Protein AF-A0A963FPZ9-F1 (afdb_monomer_lite)

Sequence (130 aa):
MKSGIEQLSGTDISDVKVHYNSDKPARLQAHAYAQGTDIHIAPGEEKQLPHEAWHVVQQKQGRVQPTRQAPGNINVNDDAGLEREADVMGQKGLTAGRESFVKNSAHQLRQKKRAASADNRIVQRKILLD

pLDDT: mean 88.74, std 13.66, range [42.75, 98.62]

Structure (mmCIF, N/CA/C/O backbone):
data_AF-A0A963FPZ9-F1
#
_entry.id   AF-A0A963FPZ9-F1
#
loop_
_atom_site.group_PDB
_atom_site.id
_atom_site.type_symbol
_atom_site.label_atom_id
_atom_site.label_alt_id
_atom_site.label_comp_id
_atom_site.label_asym_id
_atom_site.label_entity_id
_atom_site.label_seq_id
_atom_site.pdbx_PDB_ins_code
_atom_site.Cartn_x
_atom_site.Cartn_y
_atom_site.Cartn_z
_atom_site.occupancy
_atom_site.B_iso_or_equiv
_atom_site.auth_seq_id
_atom_site.auth_comp_id
_atom_site.auth_asym_id
_atom_site.auth_atom_id
_atom_site.pdbx_PDB_model_num
ATOM 1 N N . MET A 1 1 ? -2.738 3.066 10.447 1.00 86.25 1 MET A N 1
ATOM 2 C CA . MET A 1 1 ? -2.683 3.112 8.974 1.00 86.25 1 MET A CA 1
ATOM 3 C C . MET A 1 1 ? -3.975 2.586 8.366 1.00 86.25 1 MET A C 1
ATOM 5 O O . MET A 1 1 ? -4.754 3.415 7.937 1.00 86.25 1 MET A O 1
ATOM 9 N N . LYS A 1 2 ? -4.244 1.268 8.388 1.00 91.62 2 LYS A N 1
ATOM 10 C CA . LYS A 1 2 ? -5.413 0.635 7.738 1.00 91.62 2 LYS A CA 1
ATOM 11 C C . LYS A 1 2 ? -6.738 1.378 7.961 1.00 91.62 2 LYS A C 1
ATOM 13 O O . LYS A 1 2 ? -7.316 1.875 7.009 1.00 91.62 2 LYS A O 1
ATOM 18 N N . SER A 1 3 ? -7.120 1.585 9.220 1.00 92.50 3 SER A N 1
ATOM 19 C CA . SER A 1 3 ? -8.334 2.331 9.580 1.00 92.50 3 SER A CA 1
ATOM 20 C C . SER A 1 3 ? -8.370 3.770 9.056 1.00 92.50 3 SER A C 1
ATOM 22 O O . SER A 1 3 ? -9.437 4.288 8.759 1.00 92.50 3 SER A O 1
ATOM 24 N N . GLY A 1 4 ? -7.214 4.428 8.939 1.00 94.94 4 GLY A N 1
ATOM 25 C CA . GLY A 1 4 ? -7.120 5.765 8.357 1.00 94.94 4 GLY A CA 1
ATOM 26 C C . GLY A 1 4 ? -7.292 5.749 6.840 1.00 94.94 4 GLY A C 1
ATOM 27 O O . GLY A 1 4 ? -7.952 6.629 6.303 1.00 94.94 4 GLY A O 1
ATOM 28 N N . ILE A 1 5 ? -6.755 4.736 6.155 1.00 97.25 5 ILE A N 1
ATOM 29 C CA . ILE A 1 5 ? -6.950 4.541 4.711 1.00 97.25 5 ILE A CA 1
ATOM 30 C C . ILE A 1 5 ? -8.426 4.246 4.410 1.00 97.25 5 ILE A C 1
ATOM 32 O O . ILE A 1 5 ? -9.006 4.898 3.547 1.00 97.25 5 ILE A O 1
ATOM 36 N N . GLU A 1 6 ? -9.059 3.341 5.162 1.00 97.31 6 GLU A N 1
ATOM 37 C CA . GLU A 1 6 ? -10.496 3.027 5.047 1.00 97.31 6 GLU A CA 1
ATOM 38 C C . GLU A 1 6 ? -11.356 4.273 5.304 1.00 97.31 6 GLU A C 1
ATOM 40 O O . GLU A 1 6 ? -12.250 4.592 4.524 1.00 97.31 6 GLU A O 1
ATOM 45 N N . GLN A 1 7 ? -11.040 5.038 6.354 1.00 95.94 7 GLN A N 1
ATOM 46 C CA . GLN A 1 7 ? -11.748 6.274 6.692 1.00 95.94 7 GLN A CA 1
ATOM 47 C C . GLN A 1 7 ? -11.640 7.344 5.598 1.00 95.94 7 GLN A C 1
ATOM 49 O O . GLN A 1 7 ? -12.620 8.031 5.323 1.00 95.94 7 GLN A O 1
ATOM 54 N N . LEU A 1 8 ? -10.457 7.517 5.002 1.00 97.00 8 LEU A N 1
ATOM 55 C CA . LEU A 1 8 ? -10.230 8.525 3.963 1.00 97.00 8 LEU A CA 1
ATOM 56 C C . LEU A 1 8 ? -10.840 8.131 2.618 1.00 97.00 8 LEU A C 1
ATOM 58 O O . LEU A 1 8 ? -11.274 9.003 1.871 1.00 97.00 8 LEU A O 1
ATOM 62 N N . SER A 1 9 ? -10.829 6.840 2.293 1.00 97.06 9 SER A N 1
ATOM 63 C CA . SER A 1 9 ? -11.250 6.337 0.982 1.00 97.06 9 SER A CA 1
ATOM 64 C C . SER A 1 9 ? -12.706 5.880 0.925 1.00 97.06 9 SER A C 1
ATOM 66 O O . SER A 1 9 ? -13.239 5.710 -0.170 1.00 97.06 9 SER A O 1
ATOM 68 N N . GLY A 1 10 ? -13.329 5.593 2.073 1.00 97.44 10 GLY A N 1
ATOM 69 C CA . GLY A 1 10 ? -14.619 4.900 2.134 1.00 97.44 10 GLY A CA 1
ATOM 70 C C . GLY A 1 10 ? -14.575 3.472 1.573 1.00 97.44 10 GLY A C 1
ATOM 71 O O . GLY A 1 10 ? -15.623 2.892 1.306 1.00 97.44 10 GLY A O 1
ATOM 72 N N . THR A 1 11 ? -13.380 2.918 1.350 1.00 97.75 11 THR A N 1
ATOM 73 C CA . THR A 1 11 ? -13.169 1.608 0.727 1.00 97.75 11 THR A CA 1
ATOM 74 C C . THR A 1 11 ? -12.731 0.600 1.778 1.00 97.75 11 THR A C 1
ATOM 76 O O . THR A 1 11 ? -11.804 0.864 2.542 1.00 97.75 11 THR A O 1
ATOM 79 N N . ASP A 1 12 ? -13.377 -0.565 1.794 1.00 97.19 12 ASP A N 1
ATOM 80 C CA . ASP A 1 12 ? -12.964 -1.671 2.652 1.00 97.19 12 ASP A CA 1
ATOM 81 C C . ASP A 1 12 ? -11.689 -2.334 2.104 1.00 97.19 12 ASP A C 1
ATOM 83 O O . ASP A 1 12 ? -11.669 -2.883 0.994 1.00 97.19 12 ASP A O 1
ATOM 87 N N . ILE A 1 13 ? -10.624 -2.273 2.903 1.00 97.06 13 ILE A N 1
ATOM 88 C CA . ILE A 1 13 ? -9.346 -2.948 2.648 1.00 97.06 13 ILE A CA 1
ATOM 89 C C . ILE A 1 13 ? -9.078 -4.011 3.718 1.00 97.06 13 ILE A C 1
ATOM 91 O O . ILE A 1 13 ? -7.928 -4.325 4.049 1.00 97.06 13 ILE A O 1
ATOM 95 N N . SER A 1 14 ? -10.146 -4.554 4.310 1.00 96.94 14 SER A N 1
ATOM 96 C CA . SER A 1 14 ? -10.039 -5.518 5.393 1.00 96.94 14 SER A CA 1
ATOM 97 C C . SER A 1 14 ? -9.386 -6.834 4.988 1.00 96.94 14 SER A C 1
ATOM 99 O O . SER A 1 14 ? -8.690 -7.436 5.812 1.00 96.94 14 SER A O 1
ATOM 101 N N . ASP A 1 15 ? -9.555 -7.195 3.721 1.00 97.50 15 ASP A N 1
ATOM 102 C CA . ASP A 1 15 ? -9.062 -8.378 3.023 1.00 97.50 15 ASP A CA 1
ATOM 103 C C . ASP A 1 15 ? -7.606 -8.269 2.541 1.00 97.50 15 ASP A C 1
ATOM 105 O O . ASP A 1 15 ? -7.054 -9.257 2.052 1.00 97.50 15 ASP A O 1
ATOM 109 N N . VAL A 1 16 ? -6.968 -7.104 2.699 1.00 97.88 16 VAL A N 1
ATOM 110 C CA . VAL A 1 16 ? -5.597 -6.881 2.228 1.00 97.88 16 VAL A CA 1
ATOM 111 C C . VAL A 1 16 ? -4.582 -7.707 3.010 1.00 97.88 16 VAL A C 1
ATOM 113 O O . VAL A 1 16 ? -4.525 -7.665 4.243 1.00 97.88 16 VAL A O 1
ATOM 116 N N . LYS A 1 17 ? -3.722 -8.412 2.271 1.00 98.50 17 LYS A N 1
ATOM 117 C CA . LYS A 1 17 ? -2.612 -9.214 2.789 1.00 98.50 17 LYS A CA 1
ATOM 118 C C . LYS A 1 17 ? -1.290 -8.546 2.450 1.00 98.50 17 LYS A C 1
ATOM 120 O O . LYS A 1 17 ? -1.012 -8.258 1.291 1.00 98.50 17 LYS A O 1
ATOM 125 N N . VAL A 1 18 ? -0.463 -8.330 3.469 1.00 98.44 18 VAL A N 1
ATOM 126 C CA . VAL A 1 18 ? 0.869 -7.741 3.304 1.00 98.44 18 VAL A CA 1
ATOM 127 C C . VAL A 1 18 ? 1.922 -8.825 3.479 1.00 98.44 18 VAL A C 1
ATOM 129 O O . VAL A 1 18 ? 2.034 -9.437 4.541 1.00 98.44 18 VAL A O 1
ATOM 132 N N . HIS A 1 19 ? 2.702 -9.040 2.429 1.00 98.50 19 HIS A N 1
ATOM 133 C CA . HIS A 1 19 ? 3.819 -9.973 2.377 1.00 98.50 19 HIS A CA 1
ATOM 134 C C . HIS A 1 19 ? 5.118 -9.191 2.571 1.00 98.50 19 HIS A C 1
ATOM 136 O O . HIS A 1 19 ? 5.695 -8.669 1.614 1.00 98.50 19 HIS A O 1
ATOM 142 N N . TYR A 1 20 ? 5.560 -9.084 3.822 1.00 98.25 20 TYR A N 1
ATOM 143 C CA . TYR A 1 20 ? 6.834 -8.451 4.173 1.00 98.25 20 TYR A CA 1
ATOM 144 C C . TYR A 1 20 ? 8.028 -9.321 3.786 1.00 98.25 20 TYR A C 1
ATOM 146 O O . TYR A 1 20 ? 7.915 -10.547 3.737 1.00 98.25 20 TYR A O 1
ATOM 154 N N . ASN A 1 21 ? 9.183 -8.685 3.575 1.00 97.75 21 ASN A N 1
ATOM 155 C CA . ASN A 1 21 ? 10.430 -9.350 3.187 1.00 97.75 21 ASN A CA 1
ATOM 156 C C . ASN A 1 21 ? 10.273 -10.237 1.937 1.00 97.75 21 ASN A C 1
ATOM 158 O O . ASN A 1 21 ? 10.877 -11.303 1.834 1.00 97.75 21 ASN A O 1
ATOM 162 N N . SER A 1 22 ? 9.424 -9.818 0.999 1.00 98.00 22 SER A N 1
ATOM 163 C CA . SER A 1 22 ? 9.140 -10.565 -0.218 1.00 98.00 22 SER A CA 1
ATOM 164 C C . SER A 1 22 ? 10.255 -10.384 -1.247 1.00 98.00 22 SER A C 1
ATOM 166 O O . SER A 1 22 ? 10.734 -9.280 -1.482 1.00 98.00 22 SER A O 1
ATOM 168 N N . ASP A 1 23 ? 10.622 -11.471 -1.922 1.00 96.56 23 ASP A N 1
ATOM 169 C CA . ASP A 1 23 ? 11.561 -11.490 -3.049 1.00 96.56 23 ASP A CA 1
ATOM 170 C C . ASP A 1 23 ? 10.918 -11.051 -4.379 1.00 96.56 23 ASP A C 1
ATOM 172 O O . ASP A 1 23 ? 11.610 -10.805 -5.369 1.00 96.56 23 ASP A O 1
ATOM 176 N N . LYS A 1 24 ? 9.583 -10.962 -4.433 1.00 95.31 24 LYS A N 1
ATOM 177 C CA . LYS A 1 24 ? 8.846 -10.684 -5.670 1.00 95.31 24 LYS A CA 1
ATOM 178 C C . LYS A 1 24 ? 9.089 -9.284 -6.248 1.00 95.31 24 LYS A C 1
ATOM 180 O O . LYS A 1 24 ? 9.245 -9.221 -7.467 1.00 95.31 24 LYS A O 1
ATOM 185 N N . PRO A 1 25 ? 9.136 -8.185 -5.463 1.00 95.69 25 PRO A N 1
ATOM 186 C CA . PRO A 1 25 ? 9.337 -6.845 -6.022 1.00 95.69 25 PRO A CA 1
ATOM 187 C C . PRO A 1 25 ? 10.628 -6.718 -6.844 1.00 95.69 25 PRO A C 1
ATOM 189 O O . PRO A 1 25 ? 10.621 -6.108 -7.911 1.00 95.69 25 PRO A O 1
ATOM 192 N N . ALA A 1 26 ? 11.702 -7.409 -6.440 1.00 93.00 26 ALA A N 1
ATOM 193 C CA . ALA A 1 26 ? 12.977 -7.411 -7.161 1.00 93.00 26 ALA A CA 1
ATOM 194 C C . ALA A 1 26 ? 12.857 -7.925 -8.608 1.00 93.00 26 ALA A C 1
ATOM 196 O O . ALA A 1 26 ? 13.567 -7.451 -9.494 1.00 93.00 26 ALA A O 1
ATOM 197 N N . ARG A 1 27 ? 11.919 -8.846 -8.881 1.00 90.06 27 ARG A N 1
ATOM 198 C CA . ARG A 1 27 ? 11.663 -9.374 -10.236 1.00 90.06 27 ARG A CA 1
ATOM 199 C C . ARG A 1 27 ? 11.072 -8.320 -11.175 1.00 90.06 27 ARG A C 1
ATOM 201 O O . ARG A 1 27 ? 11.177 -8.465 -12.387 1.00 90.06 27 ARG A O 1
ATOM 208 N N . LEU A 1 28 ? 10.469 -7.276 -10.607 1.00 87.88 28 LEU A N 1
ATOM 209 C CA . LEU A 1 28 ? 9.893 -6.134 -11.316 1.00 87.88 28 LEU A CA 1
ATOM 210 C C . LEU A 1 28 ? 10.752 -4.873 -11.183 1.00 87.88 28 LEU A C 1
ATOM 212 O O . LEU A 1 28 ? 10.311 -3.804 -11.587 1.00 87.88 28 LEU A O 1
ATOM 216 N N . GLN A 1 29 ? 11.959 -4.987 -10.612 1.00 90.81 29 GLN A N 1
ATOM 217 C CA . GLN A 1 29 ? 12.821 -3.844 -10.289 1.00 90.81 29 GLN A CA 1
ATOM 218 C C . GLN A 1 29 ? 12.121 -2.802 -9.397 1.00 90.81 29 GLN A C 1
ATOM 220 O O . GLN A 1 29 ? 12.364 -1.605 -9.518 1.00 90.81 29 GLN A O 1
ATOM 225 N N . ALA A 1 30 ? 11.255 -3.267 -8.493 1.00 92.88 30 ALA A N 1
ATOM 226 C CA . ALA A 1 30 ? 10.469 -2.435 -7.593 1.00 92.88 30 ALA A CA 1
ATOM 227 C C . ALA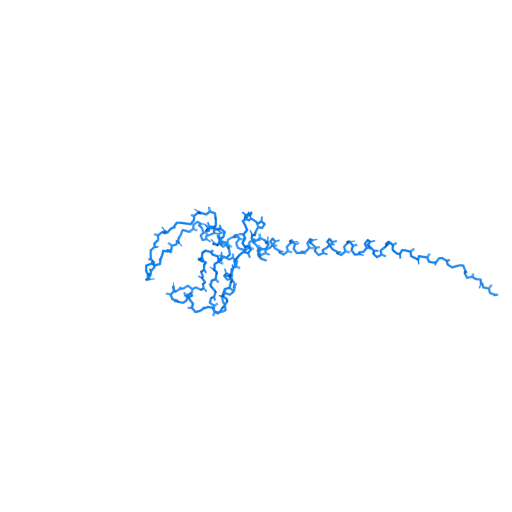 A 1 30 ? 10.840 -2.683 -6.122 1.00 92.88 30 ALA A C 1
ATOM 229 O O . ALA A 1 30 ? 11.314 -3.761 -5.755 1.00 92.88 30 ALA A O 1
ATOM 230 N N . HIS A 1 31 ? 10.580 -1.692 -5.267 1.00 96.88 31 HIS A N 1
ATOM 231 C CA . HIS A 1 31 ? 10.708 -1.812 -3.807 1.00 96.88 31 HIS A CA 1
ATOM 232 C C . HIS A 1 31 ? 9.479 -2.475 -3.174 1.00 96.88 31 HIS A C 1
ATOM 234 O O . HIS A 1 31 ? 9.580 -3.187 -2.176 1.00 96.88 31 HIS A O 1
ATOM 240 N N . ALA A 1 32 ? 8.314 -2.259 -3.772 1.00 97.88 32 ALA A N 1
ATOM 241 C CA . ALA A 1 32 ? 7.051 -2.846 -3.381 1.00 97.88 32 ALA A CA 1
ATOM 242 C C . ALA A 1 32 ? 6.090 -2.848 -4.578 1.00 97.88 32 ALA A C 1
ATOM 244 O O . ALA A 1 32 ? 6.392 -2.236 -5.602 1.00 97.88 32 ALA A O 1
ATOM 245 N N . TYR A 1 33 ? 4.982 -3.580 -4.475 1.00 97.25 33 TYR A N 1
ATOM 246 C CA . TYR A 1 33 ? 3.842 -3.413 -5.379 1.00 97.25 33 TYR A CA 1
ATOM 247 C C . TYR A 1 33 ? 2.546 -3.933 -4.749 1.00 97.25 33 TYR A C 1
ATOM 249 O O . TYR A 1 33 ? 2.564 -4.864 -3.931 1.00 97.25 33 TYR A O 1
ATOM 257 N N . ALA A 1 34 ? 1.421 -3.395 -5.213 1.00 97.69 34 ALA A N 1
ATOM 258 C CA . ALA A 1 34 ? 0.075 -3.883 -4.945 1.00 97.69 34 ALA A CA 1
ATOM 259 C C . ALA A 1 34 ? -0.530 -4.598 -6.166 1.00 97.69 34 ALA A C 1
ATOM 261 O O . ALA A 1 34 ? -0.540 -4.076 -7.283 1.00 97.69 34 ALA A O 1
ATOM 262 N N . GLN A 1 35 ? -1.101 -5.781 -5.949 1.00 96.31 35 GLN A N 1
ATOM 263 C CA . GLN A 1 35 ? -1.833 -6.537 -6.962 1.00 96.31 35 GLN A CA 1
ATOM 264 C C . GLN A 1 35 ? -3.109 -7.130 -6.357 1.00 96.31 35 GLN A C 1
ATOM 266 O O . GLN A 1 35 ? -3.076 -8.115 -5.621 1.00 96.31 35 GLN A O 1
ATOM 271 N N . GLY A 1 36 ? -4.256 -6.540 -6.690 1.00 96.19 36 GLY A N 1
ATOM 272 C CA . GLY A 1 36 ? -5.541 -6.928 -6.124 1.00 96.19 36 GLY A CA 1
ATOM 273 C C . GLY A 1 36 ? -5.571 -6.659 -4.621 1.00 96.19 36 GLY A C 1
ATOM 274 O O . GLY A 1 36 ? -5.527 -5.514 -4.183 1.00 96.19 36 GLY A O 1
ATOM 275 N N . THR A 1 37 ? -5.659 -7.721 -3.823 1.00 97.19 37 THR A N 1
ATOM 276 C CA . THR A 1 37 ? -5.666 -7.651 -2.352 1.00 97.19 37 THR A CA 1
ATOM 277 C C . THR A 1 37 ? -4.302 -7.931 -1.728 1.00 97.19 37 THR A C 1
ATOM 279 O O . THR A 1 37 ? -4.183 -7.965 -0.506 1.00 97.19 37 THR A O 1
ATOM 282 N N . ASP A 1 38 ? -3.272 -8.164 -2.533 1.00 98.56 38 ASP A N 1
ATOM 283 C CA . ASP A 1 38 ? -1.948 -8.537 -2.056 1.00 98.56 38 ASP A CA 1
ATOM 284 C C . ASP A 1 38 ? -0.971 -7.374 -2.233 1.00 98.56 38 ASP A C 1
ATOM 286 O O . ASP A 1 38 ? -0.875 -6.777 -3.303 1.00 98.56 38 ASP A O 1
ATOM 290 N N . ILE A 1 39 ? -0.225 -7.071 -1.174 1.00 98.62 39 ILE A N 1
ATOM 291 C CA . ILE A 1 39 ? 0.873 -6.104 -1.178 1.00 98.62 39 ILE A CA 1
ATOM 292 C C . ILE A 1 39 ? 2.162 -6.864 -0.896 1.00 98.62 39 ILE A C 1
ATOM 294 O O . ILE A 1 39 ? 2.272 -7.547 0.122 1.00 98.62 39 ILE A O 1
ATOM 298 N N . HIS A 1 40 ? 3.150 -6.730 -1.772 1.00 98.62 40 HIS A N 1
ATOM 299 C CA . HIS A 1 40 ? 4.477 -7.311 -1.597 1.00 98.62 40 HIS A CA 1
ATOM 300 C C . HIS A 1 40 ? 5.484 -6.209 -1.273 1.00 98.62 40 HIS A C 1
ATOM 302 O O . HIS A 1 40 ? 5.629 -5.274 -2.051 1.00 98.62 40 HIS A O 1
ATOM 308 N N . ILE A 1 41 ? 6.194 -6.333 -0.149 1.00 98.62 41 ILE A N 1
ATOM 309 C CA . ILE A 1 41 ? 7.192 -5.358 0.315 1.00 98.62 41 ILE A CA 1
ATOM 310 C C . ILE A 1 41 ? 8.569 -6.024 0.339 1.00 98.62 41 ILE A C 1
ATOM 312 O O . ILE A 1 41 ? 8.723 -7.083 0.956 1.00 98.62 41 ILE A O 1
ATOM 316 N N . ALA A 1 42 ? 9.568 -5.421 -0.308 1.00 98.31 42 ALA A N 1
ATOM 317 C CA . ALA A 1 42 ? 10.950 -5.890 -0.232 1.00 98.31 42 ALA A CA 1
ATOM 318 C C . ALA A 1 42 ? 11.528 -5.711 1.190 1.00 98.31 42 ALA A C 1
ATOM 320 O O . ALA A 1 42 ? 11.048 -4.866 1.948 1.00 98.31 42 ALA A O 1
ATOM 321 N N . PRO A 1 43 ? 12.558 -6.483 1.583 1.00 98.25 43 PRO A N 1
ATOM 322 C CA . PRO A 1 43 ? 13.186 -6.323 2.894 1.00 98.25 43 PRO A CA 1
ATOM 323 C C . PRO A 1 43 ? 13.657 -4.881 3.155 1.00 98.25 43 PRO A C 1
ATOM 325 O O . PRO A 1 43 ? 14.432 -4.339 2.369 1.00 98.25 43 PRO A O 1
ATOM 328 N N . GLY A 1 44 ? 13.205 -4.269 4.257 1.00 97.56 44 GLY A N 1
ATOM 329 C CA . GLY A 1 44 ? 13.580 -2.902 4.653 1.00 97.56 44 GLY A CA 1
ATOM 330 C C . GLY A 1 44 ? 12.808 -1.767 3.962 1.00 97.56 44 GLY A C 1
ATOM 331 O O . GLY A 1 44 ? 13.142 -0.596 4.153 1.00 97.56 44 GLY A O 1
ATOM 332 N N . GLU A 1 45 ? 11.785 -2.082 3.161 1.00 98.25 45 GLU A N 1
ATOM 333 C CA . GLU A 1 45 ? 10.974 -1.106 2.417 1.00 98.25 45 GLU A CA 1
ATOM 334 C C . GLU A 1 45 ? 9.567 -0.906 3.014 1.00 98.25 45 GLU A C 1
ATOM 336 O O . GLU A 1 45 ? 8.633 -0.486 2.335 1.00 98.25 45 GLU A O 1
ATOM 341 N N . GLU A 1 46 ? 9.376 -1.146 4.314 1.00 97.75 46 GLU A N 1
ATOM 342 C CA . GLU A 1 46 ? 8.070 -1.035 4.991 1.00 97.75 46 GLU A CA 1
ATOM 343 C C . GLU A 1 46 ? 7.457 0.369 4.904 1.00 97.75 46 GLU A C 1
ATOM 345 O O . GLU A 1 46 ? 6.239 0.531 4.988 1.00 97.75 46 GLU A O 1
ATOM 350 N N . LYS A 1 47 ? 8.292 1.389 4.683 1.00 97.12 47 LYS A N 1
ATOM 351 C CA . LYS A 1 47 ? 7.862 2.772 4.437 1.00 97.12 47 LYS A CA 1
ATOM 352 C C . LYS A 1 47 ? 6.974 2.926 3.194 1.00 97.12 47 LYS A C 1
ATOM 354 O O . LYS A 1 47 ? 6.227 3.896 3.141 1.00 97.12 47 LYS A O 1
ATOM 359 N N . GLN A 1 48 ? 7.037 1.993 2.238 1.00 97.81 48 GLN A N 1
ATOM 360 C CA . GLN A 1 48 ? 6.207 1.998 1.026 1.00 97.81 48 GLN A CA 1
ATOM 361 C C . GLN A 1 48 ? 4.772 1.544 1.310 1.00 97.81 48 GLN A C 1
ATOM 363 O O . GLN A 1 48 ? 3.856 1.835 0.552 1.00 97.81 48 GLN A O 1
ATOM 368 N N . LEU A 1 49 ? 4.530 0.855 2.429 1.00 98.00 49 LEU A N 1
ATOM 369 C CA . LEU A 1 49 ? 3.231 0.247 2.710 1.00 98.00 49 LEU A CA 1
ATOM 370 C C . LEU A 1 49 ? 2.029 1.213 2.640 1.00 98.00 49 LEU A C 1
ATOM 372 O O . LEU A 1 49 ? 0.997 0.808 2.108 1.00 98.00 49 LEU A O 1
ATOM 376 N N . PRO A 1 50 ? 2.089 2.458 3.152 1.00 97.69 50 PRO A N 1
ATOM 377 C CA . PRO A 1 50 ? 0.961 3.378 3.041 1.00 97.69 50 PRO A CA 1
ATOM 378 C C . PRO A 1 50 ? 0.635 3.745 1.587 1.00 97.69 50 PRO A C 1
ATOM 380 O O . PRO A 1 50 ? -0.542 3.904 1.269 1.00 97.69 50 PRO A O 1
ATOM 383 N N . HIS A 1 51 ? 1.659 3.849 0.733 1.00 98.38 51 HIS A N 1
ATOM 384 C CA . HIS A 1 51 ? 1.532 4.092 -0.707 1.00 98.38 51 HIS A CA 1
ATOM 385 C C . HIS A 1 51 ? 0.840 2.910 -1.386 1.00 98.38 51 HIS A C 1
ATOM 387 O O . HIS A 1 51 ? -0.234 3.057 -1.965 1.00 98.38 51 HIS A O 1
ATOM 393 N N . GLU A 1 52 ? 1.365 1.702 -1.177 1.00 98.38 52 GLU A N 1
ATOM 394 C CA . GLU A 1 52 ? 0.800 0.476 -1.753 1.00 98.38 52 GLU A CA 1
ATOM 395 C C . GLU A 1 52 ? -0.626 0.185 -1.268 1.00 98.38 52 GLU A C 1
ATOM 397 O O . GLU A 1 52 ? -1.476 -0.292 -2.021 1.00 98.38 52 GLU A O 1
ATOM 402 N N . ALA A 1 53 ? -0.940 0.511 -0.012 1.00 98.25 53 ALA A N 1
ATOM 403 C CA . ALA A 1 53 ? -2.301 0.399 0.500 1.00 98.25 53 ALA A CA 1
ATOM 404 C C . ALA A 1 53 ? -3.274 1.329 -0.243 1.00 98.25 53 ALA A C 1
ATOM 406 O O . ALA A 1 53 ? -4.440 0.973 -0.424 1.00 98.25 53 ALA A O 1
ATOM 407 N N . TRP A 1 54 ? -2.812 2.497 -0.698 1.00 98.44 54 TRP A N 1
ATOM 408 C CA . TRP A 1 54 ? -3.628 3.388 -1.517 1.00 98.44 54 TRP A CA 1
ATOM 409 C C . TRP A 1 54 ? -3.781 2.883 -2.956 1.00 98.44 54 TRP A C 1
ATOM 411 O O . TRP A 1 54 ? -4.859 3.023 -3.536 1.00 98.44 54 TRP A O 1
ATOM 421 N N . HIS A 1 55 ? -2.780 2.197 -3.508 1.00 98.38 55 HIS A N 1
ATOM 422 C CA . HIS A 1 55 ? -2.952 1.494 -4.782 1.00 98.38 55 HIS A CA 1
ATOM 423 C C . HIS A 1 55 ? -4.047 0.428 -4.719 1.00 98.38 55 HIS A C 1
ATOM 425 O O . HIS A 1 55 ? -4.853 0.329 -5.645 1.00 98.38 55 HIS A O 1
ATOM 431 N N . VAL A 1 56 ? -4.169 -0.313 -3.613 1.00 98.44 56 VAL A N 1
ATOM 432 C CA . VAL A 1 56 ? -5.293 -1.251 -3.445 1.00 98.44 56 VAL A CA 1
ATOM 433 C C . VAL A 1 56 ? -6.643 -0.523 -3.468 1.00 98.44 56 VAL A C 1
ATOM 435 O O . VAL A 1 56 ? -7.592 -1.001 -4.092 1.00 98.44 56 VAL A O 1
ATOM 438 N N . VAL A 1 57 ? -6.740 0.653 -2.837 1.00 98.44 57 VAL A N 1
ATOM 439 C CA . VAL A 1 57 ? -7.949 1.494 -2.906 1.00 98.44 57 VAL A CA 1
ATOM 440 C C . VAL A 1 57 ? -8.264 1.864 -4.356 1.00 9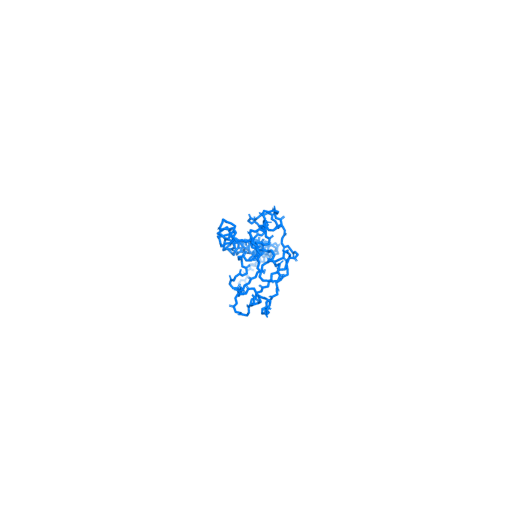8.44 57 VAL A C 1
ATOM 442 O O . VAL A 1 57 ? -9.395 1.680 -4.801 1.00 98.44 57 VAL A O 1
ATOM 445 N N . GLN A 1 58 ? -7.274 2.336 -5.117 1.00 98.38 58 GLN A N 1
ATOM 446 C CA . GLN A 1 58 ? -7.451 2.696 -6.528 1.00 98.38 58 GLN A CA 1
ATOM 447 C C . GLN A 1 58 ? -7.921 1.502 -7.374 1.00 98.38 58 GLN A C 1
ATOM 449 O O . GLN A 1 58 ? -8.835 1.649 -8.193 1.00 98.38 58 GLN A O 1
ATOM 454 N N . GLN A 1 59 ? -7.337 0.319 -7.156 1.00 98.00 59 GLN A N 1
ATOM 455 C CA . GLN A 1 59 ? -7.716 -0.920 -7.840 1.00 98.00 59 GLN A CA 1
ATOM 456 C C . GLN A 1 59 ? -9.158 -1.327 -7.502 1.00 98.00 59 GLN A C 1
ATOM 458 O O . GLN A 1 59 ? -9.945 -1.596 -8.409 1.00 98.00 59 GLN A O 1
ATOM 463 N N . LYS A 1 60 ? -9.549 -1.291 -6.221 1.00 97.88 60 LYS A N 1
ATOM 464 C CA . LYS A 1 60 ? -10.924 -1.587 -5.773 1.00 97.88 60 LYS A CA 1
ATOM 465 C C . LYS A 1 60 ? -11.954 -0.579 -6.2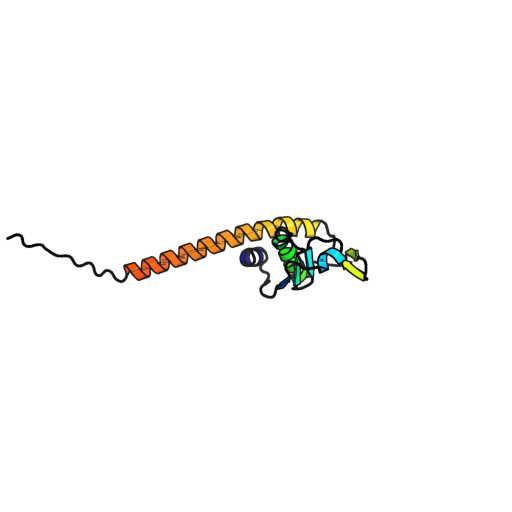89 1.00 97.88 60 LYS A C 1
ATOM 467 O O . LYS A 1 60 ? -13.102 -0.943 -6.515 1.00 97.88 60 LYS A O 1
ATOM 472 N N . GLN A 1 61 ? -11.548 0.668 -6.512 1.00 97.88 61 GLN A N 1
ATOM 473 C CA . GLN A 1 61 ? -12.391 1.699 -7.123 1.00 97.88 61 GLN A CA 1
ATOM 474 C C . GLN A 1 61 ? -12.510 1.563 -8.650 1.00 97.88 61 GLN A C 1
ATOM 476 O O . GLN A 1 61 ? -13.229 2.343 -9.271 1.00 97.88 61 GLN A O 1
ATOM 481 N N . GLY A 1 62 ? -11.807 0.608 -9.272 1.00 96.62 62 GLY A N 1
ATOM 482 C CA . GLY A 1 62 ? -11.865 0.372 -10.716 1.00 96.62 62 GLY A CA 1
ATOM 483 C C . GLY A 1 62 ? -11.220 1.475 -11.559 1.00 96.62 62 GLY A C 1
ATOM 484 O O . GLY A 1 62 ? -11.501 1.576 -12.750 1.00 96.62 62 GLY A O 1
ATOM 485 N N . ARG A 1 63 ? -10.372 2.320 -10.957 1.00 96.31 63 ARG A N 1
ATOM 486 C CA . ARG A 1 63 ? -9.730 3.456 -11.645 1.00 96.31 63 ARG A CA 1
ATOM 487 C C . ARG A 1 63 ? -8.431 3.083 -12.359 1.00 96.31 63 ARG A C 1
ATOM 489 O O . ARG A 1 63 ? -7.969 3.838 -13.208 1.00 96.31 63 ARG A O 1
ATOM 496 N N . VAL A 1 64 ? -7.840 1.940 -12.014 1.00 96.69 64 VAL A N 1
ATOM 497 C CA . VAL A 1 64 ? -6.531 1.508 -12.522 1.00 96.69 64 VAL A CA 1
ATOM 498 C C . VAL A 1 64 ? -6.701 0.742 -13.830 1.00 96.69 64 VAL A C 1
ATOM 500 O O . VAL A 1 64 ? -7.314 -0.323 -13.856 1.00 96.69 64 VAL A O 1
ATOM 503 N N . GLN A 1 65 ? -6.117 1.264 -14.907 1.00 94.19 65 GLN A N 1
ATOM 504 C CA . GLN A 1 65 ? -6.028 0.592 -16.207 1.00 94.19 65 GLN A CA 1
ATOM 505 C C . GLN A 1 65 ? -4.559 0.387 -16.595 1.00 94.19 65 GLN A C 1
ATOM 507 O O . GLN A 1 65 ? -3.743 1.252 -16.290 1.00 94.19 65 GLN A O 1
ATOM 512 N N . PRO A 1 66 ? -4.183 -0.711 -17.269 1.00 91.94 66 PRO A N 1
ATOM 513 C CA . PRO A 1 66 ? -2.817 -0.878 -17.756 1.00 91.94 66 PRO A CA 1
ATOM 514 C C . PRO A 1 66 ? -2.410 0.273 -18.684 1.00 91.94 66 PRO A C 1
ATOM 516 O O . PRO A 1 66 ? -3.117 0.566 -19.646 1.00 91.94 66 PRO A O 1
ATOM 519 N N . THR A 1 67 ? -1.265 0.896 -18.426 1.00 91.38 67 THR A N 1
ATOM 520 C CA . THR A 1 67 ? -0.667 1.923 -19.299 1.00 91.38 67 THR A CA 1
ATOM 521 C C . THR A 1 67 ? 0.513 1.362 -20.089 1.00 91.38 67 THR A C 1
ATOM 523 O O . THR A 1 67 ? 0.831 1.857 -21.169 1.00 91.38 67 THR A O 1
ATOM 526 N N . ARG A 1 68 ? 1.144 0.293 -19.584 1.00 89.94 68 ARG A N 1
ATOM 527 C CA . ARG A 1 68 ? 2.278 -0.386 -20.222 1.00 89.94 68 ARG A CA 1
ATOM 528 C C . ARG A 1 68 ? 2.388 -1.855 -19.817 1.00 89.94 68 ARG A C 1
ATOM 530 O O . ARG A 1 68 ? 1.719 -2.322 -18.896 1.00 89.94 68 ARG A O 1
ATOM 537 N N . GLN A 1 69 ? 3.296 -2.567 -20.480 1.00 90.94 69 GLN A N 1
ATOM 538 C CA . GLN A 1 69 ? 3.705 -3.920 -20.104 1.00 90.94 69 GLN A CA 1
ATOM 539 C C . GLN A 1 69 ? 5.154 -3.933 -19.607 1.00 90.94 69 GLN A C 1
ATOM 541 O O . GLN A 1 69 ? 6.039 -3.318 -20.207 1.00 90.94 69 GLN A O 1
ATOM 546 N N . ALA A 1 70 ? 5.382 -4.633 -18.500 1.00 83.12 70 ALA A N 1
ATOM 547 C CA . ALA A 1 70 ? 6.691 -4.955 -17.943 1.00 83.12 70 ALA A CA 1
ATOM 548 C C . ALA A 1 70 ? 7.141 -6.365 -18.393 1.00 83.12 70 ALA A C 1
ATOM 550 O O . ALA A 1 70 ? 6.323 -7.129 -18.924 1.00 83.12 70 ALA A O 1
ATOM 551 N N . PRO A 1 71 ? 8.424 -6.741 -18.197 1.00 80.81 71 PRO A N 1
ATOM 552 C CA . PRO A 1 71 ? 8.907 -8.084 -18.510 1.00 80.81 71 PRO A CA 1
ATOM 553 C C . PRO A 1 71 ? 8.012 -9.186 -17.931 1.00 80.81 71 PRO A C 1
ATOM 555 O O . PRO A 1 71 ? 7.522 -9.084 -16.808 1.00 80.81 71 PRO A O 1
ATOM 558 N N . GLY A 1 72 ? 7.796 -10.247 -18.712 1.00 82.62 72 GLY A N 1
ATOM 559 C CA . GLY A 1 72 ? 6.878 -11.329 -18.343 1.00 82.62 72 GLY A CA 1
ATOM 560 C C . GLY A 1 72 ? 5.401 -11.041 -18.638 1.00 82.62 72 GLY A C 1
ATOM 561 O O . GLY A 1 72 ? 4.545 -11.708 -18.067 1.00 82.62 72 GLY A O 1
ATOM 562 N N . ASN A 1 73 ? 5.100 -10.079 -19.523 1.00 85.94 73 ASN A N 1
ATOM 563 C CA . ASN A 1 73 ? 3.740 -9.674 -19.916 1.00 85.94 73 ASN A CA 1
ATOM 564 C C . ASN A 1 73 ? 2.882 -9.222 -18.728 1.00 85.94 73 ASN A C 1
ATOM 566 O O . ASN A 1 73 ? 1.677 -9.475 -18.664 1.00 85.94 73 ASN A O 1
ATOM 570 N N . ILE A 1 74 ? 3.521 -8.556 -17.769 1.00 86.81 74 ILE A N 1
ATOM 571 C CA . ILE A 1 74 ? 2.849 -8.036 -16.586 1.00 86.81 74 ILE A CA 1
ATOM 572 C C . ILE A 1 74 ? 2.322 -6.650 -16.928 1.00 86.81 74 ILE A C 1
ATOM 574 O O . ILE A 1 74 ? 3.086 -5.747 -17.267 1.00 86.81 74 ILE A O 1
ATOM 578 N N . ASN A 1 75 ? 1.006 -6.492 -16.855 1.00 91.62 75 ASN A N 1
ATOM 579 C CA . ASN A 1 75 ? 0.352 -5.205 -17.041 1.00 91.62 75 ASN A CA 1
ATOM 580 C C . ASN A 1 75 ? 0.641 -4.295 -15.842 1.00 91.62 75 ASN A C 1
ATOM 582 O O . ASN A 1 75 ? 0.390 -4.679 -14.701 1.00 91.62 75 ASN A O 1
ATOM 586 N N . VAL A 1 76 ? 1.139 -3.092 -16.118 1.00 89.56 76 VAL A N 1
ATOM 587 C CA . VAL A 1 76 ? 1.484 -2.076 -15.116 1.00 89.56 76 VAL A CA 1
ATOM 588 C C . VAL A 1 76 ? 0.727 -0.793 -15.440 1.00 89.56 76 VAL A C 1
ATOM 590 O O . VAL A 1 76 ? 0.499 -0.476 -16.610 1.00 89.56 76 VAL A O 1
ATOM 593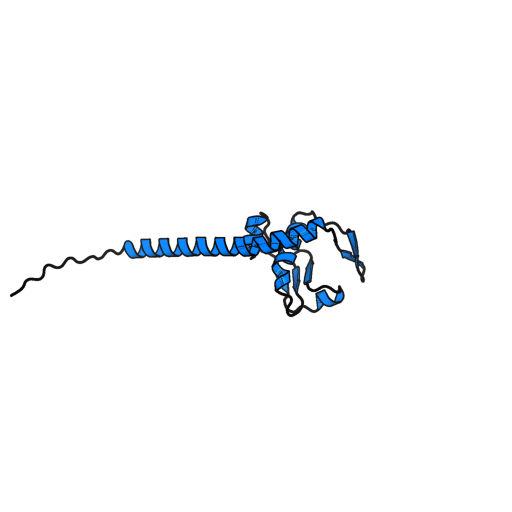 N N . ASN A 1 77 ? 0.326 -0.072 -14.399 1.00 94.12 77 ASN A N 1
ATOM 594 C CA . ASN A 1 77 ? -0.122 1.310 -14.495 1.00 94.12 77 ASN A CA 1
ATOM 595 C C . ASN A 1 77 ? 1.003 2.208 -13.958 1.00 94.12 77 ASN A C 1
ATOM 597 O O . ASN A 1 77 ? 1.515 1.942 -12.878 1.00 94.12 77 ASN A O 1
ATOM 601 N N . ASP A 1 78 ? 1.399 3.215 -14.731 1.00 89.75 78 ASP A N 1
ATOM 602 C CA . ASP A 1 78 ? 2.364 4.259 -14.361 1.00 89.75 78 ASP A CA 1
ATOM 603 C C . ASP A 1 78 ? 1.759 5.666 -14.524 1.00 89.75 78 ASP A C 1
ATOM 605 O O . ASP A 1 78 ? 2.447 6.633 -14.858 1.00 89.75 78 ASP A O 1
ATOM 609 N N . ASP A 1 79 ? 0.444 5.785 -14.299 1.00 96.88 79 ASP A N 1
ATOM 610 C CA . ASP A 1 79 ? -0.256 7.066 -14.338 1.00 96.88 79 ASP A CA 1
ATOM 611 C C . ASP A 1 79 ? 0.241 7.980 -13.209 1.00 96.88 79 ASP A C 1
ATOM 613 O O . ASP A 1 79 ? -0.002 7.748 -12.024 1.00 96.88 79 ASP A O 1
ATOM 617 N N . ALA A 1 80 ? 0.918 9.067 -13.580 1.00 96.25 80 ALA A N 1
ATOM 618 C CA . ALA A 1 80 ? 1.528 9.984 -12.620 1.00 96.25 80 ALA A CA 1
ATOM 619 C C . ALA A 1 80 ? 0.514 10.654 -11.670 1.00 96.25 80 ALA A C 1
ATOM 621 O O . ALA A 1 80 ? 0.884 11.088 -10.576 1.00 96.25 80 ALA A O 1
ATOM 622 N N . GLY A 1 81 ? -0.755 10.770 -12.078 1.00 98.06 81 GLY A N 1
ATOM 623 C CA . GLY A 1 81 ? -1.824 11.286 -11.230 1.00 98.06 81 GLY A CA 1
ATOM 624 C C . GLY A 1 81 ? -2.173 10.305 -10.113 1.00 98.06 81 GLY A C 1
ATOM 625 O O . GLY A 1 81 ? -2.249 10.710 -8.951 1.00 98.06 81 GLY A O 1
ATOM 626 N N . LEU A 1 82 ? -2.327 9.023 -10.453 1.00 97.56 82 LEU A N 1
ATOM 627 C CA . LEU A 1 82 ? -2.580 7.949 -9.493 1.00 97.56 82 LEU A CA 1
ATOM 628 C C . LEU A 1 82 ? -1.393 7.732 -8.544 1.00 97.56 82 LEU A C 1
ATOM 630 O O . LEU A 1 82 ? -1.620 7.611 -7.339 1.00 97.56 82 LEU A O 1
ATOM 634 N N . GLU A 1 83 ? -0.154 7.775 -9.035 1.00 97.81 83 GLU A N 1
ATOM 635 C CA . GLU A 1 83 ? 1.048 7.688 -8.186 1.00 97.81 83 GLU A CA 1
ATOM 636 C C . GLU A 1 83 ? 1.098 8.829 -7.162 1.00 97.81 83 GLU A C 1
ATOM 638 O O . GLU A 1 83 ? 1.232 8.607 -5.958 1.00 97.81 83 GLU A O 1
ATOM 643 N N . ARG A 1 84 ? 0.888 10.071 -7.616 1.00 98.31 84 ARG A N 1
ATOM 644 C CA . ARG A 1 84 ? 0.881 11.239 -6.726 1.00 98.31 84 ARG A CA 1
ATOM 645 C C . ARG A 1 84 ? -0.253 11.183 -5.705 1.00 98.31 84 ARG A C 1
ATOM 647 O O . ARG A 1 84 ? -0.103 11.656 -4.576 1.00 98.31 84 ARG A O 1
ATOM 654 N N . GLU A 1 85 ? -1.412 10.667 -6.100 1.00 98.19 85 GLU A N 1
ATOM 655 C CA . GLU A 1 85 ? -2.524 10.456 -5.179 1.00 98.19 85 GLU A CA 1
ATOM 656 C C . GLU A 1 85 ? -2.147 9.436 -4.096 1.00 98.19 85 GLU A C 1
ATOM 658 O O . GLU A 1 85 ? -2.397 9.700 -2.918 1.00 98.19 85 GLU A O 1
ATOM 663 N N . ALA A 1 86 ? -1.505 8.325 -4.472 1.00 98.25 86 ALA A N 1
ATOM 664 C CA . ALA A 1 86 ? -1.051 7.290 -3.548 1.00 98.25 86 ALA A CA 1
ATOM 665 C C . ALA A 1 86 ? -0.023 7.812 -2.534 1.00 98.25 86 ALA A C 1
ATOM 667 O O . ALA A 1 86 ? -0.203 7.589 -1.332 1.00 98.25 86 ALA A O 1
ATOM 668 N N . ASP A 1 87 ? 0.939 8.628 -2.972 1.00 98.00 87 ASP A N 1
ATOM 669 C CA . ASP A 1 87 ? 1.899 9.299 -2.086 1.00 98.00 87 ASP A CA 1
ATOM 670 C C . ASP A 1 87 ? 1.183 10.140 -1.016 1.00 98.00 87 ASP A C 1
ATOM 672 O O . ASP A 1 87 ? 1.387 9.996 0.196 1.00 98.00 87 ASP A O 1
ATOM 676 N N . VAL A 1 88 ? 0.314 11.051 -1.466 1.00 98.38 88 VAL A N 1
ATOM 677 C CA . VAL A 1 88 ? -0.345 12.030 -0.591 1.00 98.38 88 VAL A CA 1
ATOM 678 C C . VAL A 1 88 ? -1.310 11.340 0.363 1.00 98.38 88 VAL A C 1
ATOM 680 O O . VAL A 1 88 ? -1.358 11.652 1.559 1.00 98.38 88 VAL A O 1
ATOM 683 N N . MET A 1 89 ? -2.127 10.435 -0.161 1.00 98.12 89 MET A N 1
ATOM 684 C CA . MET A 1 89 ? -3.208 9.831 0.599 1.00 98.12 89 MET A CA 1
ATOM 685 C C . MET A 1 89 ? -2.720 8.689 1.486 1.00 98.12 89 MET A C 1
ATOM 687 O O . MET A 1 89 ? -3.213 8.558 2.609 1.00 98.12 89 MET A O 1
ATOM 691 N N . GLY A 1 90 ? -1.689 7.952 1.066 1.00 97.31 90 GLY A N 1
ATOM 692 C CA . GLY A 1 90 ? -0.982 6.997 1.915 1.00 97.31 90 GLY A CA 1
ATOM 693 C C . GLY A 1 90 ? -0.455 7.664 3.187 1.00 97.31 90 GLY A C 1
ATOM 694 O O . GLY A 1 90 ? -0.732 7.209 4.303 1.00 97.31 90 GLY A O 1
ATOM 695 N N . GLN A 1 91 ? 0.204 8.819 3.047 1.00 96.69 91 GLN A N 1
ATOM 696 C CA . GLN A 1 91 ? 0.686 9.597 4.194 1.00 96.69 91 GLN A CA 1
ATOM 697 C C . GLN A 1 91 ? -0.452 10.129 5.075 1.00 96.69 91 GLN A C 1
ATOM 699 O O . GLN A 1 91 ? -0.397 10.011 6.303 1.00 96.69 91 GLN A O 1
ATOM 704 N N . LYS A 1 92 ? -1.534 10.655 4.485 1.00 96.50 92 LYS A N 1
ATOM 705 C CA . LYS A 1 92 ? -2.720 11.075 5.258 1.00 96.50 92 LYS A CA 1
ATOM 706 C C . LYS A 1 92 ? -3.373 9.907 6.005 1.00 96.50 92 LYS A C 1
ATOM 708 O O . LYS A 1 92 ? -3.866 10.085 7.118 1.00 96.50 92 LYS A O 1
ATOM 713 N N . GLY A 1 93 ? -3.354 8.696 5.449 1.00 95.62 93 GLY A N 1
ATOM 714 C CA . GLY A 1 93 ? -3.884 7.504 6.115 1.00 95.62 93 GLY A CA 1
ATOM 715 C C . GLY A 1 93 ? -3.140 7.151 7.406 1.00 95.62 93 GLY A C 1
ATOM 716 O O . GLY A 1 93 ? -3.733 6.618 8.353 1.00 95.62 93 GLY A O 1
ATOM 717 N N . LEU A 1 94 ? -1.851 7.487 7.504 1.00 93.25 94 LEU A N 1
ATOM 718 C CA . LEU A 1 94 ? -1.092 7.335 8.746 1.00 93.25 94 LEU A CA 1
ATOM 719 C C . LEU A 1 94 ? -1.586 8.287 9.838 1.00 93.25 94 LEU A C 1
ATOM 721 O O . LEU A 1 94 ? -1.806 7.846 10.972 1.00 93.25 94 LEU A O 1
ATOM 725 N N . THR A 1 95 ? -1.797 9.563 9.506 1.00 92.00 95 THR A N 1
ATOM 726 C CA . THR A 1 95 ? -2.235 10.579 10.474 1.00 92.00 95 THR A CA 1
ATOM 727 C C . THR A 1 95 ? -3.677 10.340 10.920 1.00 92.00 95 THR A C 1
ATOM 729 O O . THR A 1 95 ? -3.931 10.259 12.124 1.00 92.00 95 THR A O 1
ATOM 732 N N . ALA A 1 96 ? -4.595 10.094 9.981 1.00 89.44 96 ALA A N 1
ATOM 733 C CA . ALA A 1 96 ? -6.002 9.810 10.272 1.00 89.44 96 ALA A CA 1
ATOM 734 C C . ALA A 1 96 ? -6.170 8.573 11.172 1.00 89.44 96 ALA A C 1
ATOM 736 O O . ALA A 1 96 ? -6.911 8.593 12.159 1.00 89.44 96 ALA A O 1
ATOM 737 N N . GLY A 1 97 ? -5.410 7.505 10.901 1.00 84.75 97 GLY A N 1
ATOM 738 C CA . GLY A 1 97 ? -5.430 6.303 11.734 1.00 84.75 97 GLY A CA 1
ATOM 739 C C . GLY A 1 97 ? -4.963 6.563 13.172 1.00 84.75 97 GLY A C 1
ATOM 740 O O . GLY A 1 97 ? -5.520 5.994 14.114 1.00 84.75 97 GLY A O 1
ATOM 741 N N . ARG A 1 98 ? -3.967 7.442 13.357 1.00 85.56 98 ARG A N 1
ATOM 742 C CA . ARG A 1 98 ? -3.466 7.832 14.684 1.00 85.56 98 ARG A CA 1
ATOM 743 C C . ARG A 1 98 ? -4.502 8.646 15.458 1.00 85.56 98 ARG A C 1
ATOM 745 O O . ARG A 1 98 ? -4.731 8.364 16.633 1.00 85.56 98 ARG A O 1
ATOM 752 N N . GLU A 1 99 ? -5.153 9.612 14.816 1.00 83.81 99 GLU A N 1
ATOM 753 C CA . GLU A 1 99 ? -6.214 10.406 15.448 1.00 83.81 99 GLU A CA 1
ATOM 754 C C . GLU A 1 99 ? -7.397 9.545 15.896 1.00 83.81 99 GLU A C 1
ATOM 756 O O . GLU A 1 99 ? -7.881 9.688 17.022 1.00 83.81 99 GLU A O 1
ATOM 761 N N . SER A 1 100 ? -7.838 8.622 15.039 1.00 81.88 100 SER A N 1
ATOM 762 C CA . SER A 1 100 ? -8.933 7.699 15.346 1.00 81.88 100 SER A CA 1
ATOM 763 C C . SER A 1 100 ? -8.601 6.797 16.543 1.00 81.88 100 SER A C 1
ATOM 765 O O . SER A 1 100 ? -9.432 6.622 17.437 1.00 81.88 100 SER A O 1
ATOM 767 N N . PHE A 1 101 ? -7.360 6.306 16.646 1.00 84.44 101 PHE A N 1
ATOM 768 C CA . PHE A 1 101 ? -6.902 5.542 17.814 1.00 84.44 101 PHE A CA 1
ATOM 769 C C . PHE A 1 101 ? -6.922 6.365 19.115 1.00 84.44 101 PHE A C 1
ATOM 771 O O . PHE A 1 101 ? -7.384 5.882 20.155 1.00 84.44 101 PHE A O 1
ATOM 778 N N . VAL A 1 102 ? -6.462 7.620 19.071 1.00 82.81 102 VAL A N 1
ATOM 779 C CA . VAL A 1 102 ? -6.457 8.523 20.237 1.00 82.81 102 VAL A CA 1
ATOM 780 C C . VAL A 1 102 ? -7.880 8.829 20.707 1.00 82.81 102 VAL A C 1
ATOM 782 O O . VAL A 1 102 ? -8.167 8.711 21.901 1.00 82.81 102 VAL A O 1
ATOM 785 N N . LYS A 1 103 ? -8.790 9.169 19.784 1.00 81.00 103 LYS A N 1
ATOM 786 C CA . LYS A 1 103 ? -10.201 9.454 20.097 1.00 81.00 103 LYS A CA 1
ATOM 787 C C . LYS A 1 103 ? -10.878 8.252 20.763 1.00 81.00 103 LYS A C 1
ATOM 789 O O . LYS A 1 103 ? -11.514 8.409 21.808 1.00 81.00 103 LYS A O 1
ATOM 794 N N . ASN A 1 104 ? -10.669 7.051 20.220 1.00 82.81 104 ASN A N 1
ATOM 795 C CA . ASN A 1 104 ? -11.229 5.815 20.772 1.00 82.81 104 ASN A CA 1
ATOM 796 C C . ASN A 1 104 ? -10.676 5.504 22.173 1.00 82.81 104 ASN A C 1
ATOM 798 O O . ASN A 1 104 ? -11.439 5.171 23.082 1.00 82.81 104 ASN A O 1
ATOM 802 N N . SER A 1 105 ? -9.371 5.695 22.382 1.00 87.25 105 SER A N 1
ATOM 803 C CA . SER A 1 105 ? -8.721 5.477 23.682 1.00 87.25 105 SER A CA 1
ATOM 804 C C . SER A 1 105 ? -9.232 6.451 24.752 1.00 87.25 105 SER A C 1
ATOM 806 O O . SER A 1 105 ? -9.576 6.046 25.867 1.00 87.25 105 SER A O 1
ATOM 808 N N . ALA A 1 106 ? -9.353 7.738 24.412 1.00 83.69 106 ALA A N 1
ATOM 809 C CA . ALA A 1 106 ? -9.892 8.760 25.309 1.00 83.69 106 ALA A CA 1
ATOM 810 C C . ALA A 1 106 ? -11.358 8.483 25.682 1.00 83.69 106 ALA A C 1
ATOM 812 O O . ALA A 1 106 ? -11.754 8.648 26.841 1.00 83.69 106 ALA A O 1
ATOM 813 N N . HIS A 1 107 ? -12.162 8.019 24.722 1.00 84.00 107 HIS A N 1
ATOM 814 C CA . HIS A 1 107 ? -13.544 7.620 24.967 1.00 84.00 107 HIS A CA 1
ATOM 815 C C . HIS A 1 107 ? -13.633 6.434 25.942 1.00 84.00 107 HIS A C 1
ATOM 817 O O . HIS A 1 107 ? -14.380 6.502 26.922 1.00 84.00 107 HIS A O 1
ATOM 823 N N . GLN A 1 108 ? -12.812 5.397 25.748 1.00 80.69 108 GLN A N 1
ATOM 824 C CA . GLN A 1 108 ? -12.787 4.220 26.619 1.00 80.69 108 GLN A CA 1
ATOM 825 C C . GLN A 1 108 ? -12.357 4.563 28.058 1.00 80.69 108 GLN A C 1
ATOM 827 O O . GLN A 1 108 ? -12.9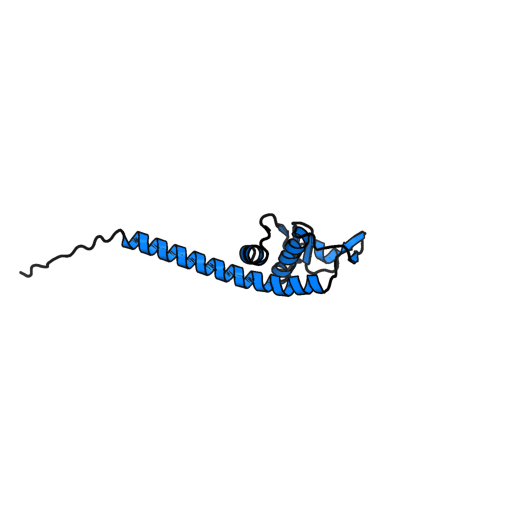53 4.077 29.021 1.00 80.69 108 GLN A O 1
ATOM 832 N N . LEU A 1 109 ? -11.376 5.456 28.230 1.00 80.19 109 LEU A N 1
ATOM 833 C CA . LEU A 1 109 ? -10.960 5.944 29.552 1.00 80.19 109 LEU A CA 1
ATOM 834 C C . LEU A 1 109 ? -12.066 6.742 30.259 1.00 80.19 109 LEU A C 1
ATOM 836 O O . LEU A 1 109 ? -12.278 6.567 31.460 1.00 80.19 109 LEU A O 1
ATOM 840 N N . ARG A 1 110 ? -12.806 7.593 29.532 1.00 83.88 110 ARG A N 1
ATOM 841 C CA . ARG A 1 110 ? -13.951 8.338 30.092 1.00 83.88 110 ARG A CA 1
ATOM 842 C C . ARG A 1 110 ? -15.074 7.403 30.537 1.00 83.88 110 ARG A C 1
ATOM 844 O O . ARG A 1 110 ? -15.641 7.622 31.605 1.00 83.88 110 ARG A O 1
ATOM 851 N N . GLN A 1 111 ? -15.369 6.356 29.766 1.00 75.19 111 GLN A N 1
ATOM 852 C CA . GLN A 1 111 ? -16.353 5.342 30.154 1.00 75.19 111 GLN A CA 1
ATOM 853 C C . GLN A 1 111 ? -15.918 4.569 31.408 1.00 75.19 111 GLN A C 1
ATOM 855 O O . GLN A 1 111 ? -16.709 4.445 32.340 1.00 75.19 111 GLN A O 1
ATOM 860 N N . LYS A 1 112 ? -14.646 4.147 31.497 1.00 73.50 112 LYS A N 1
ATOM 861 C CA . LYS A 1 112 ? -14.096 3.497 32.702 1.00 73.50 112 LYS A CA 1
ATOM 862 C C . LYS A 1 112 ? -14.159 4.398 33.942 1.00 73.50 112 LYS A C 1
ATOM 864 O O . LYS A 1 112 ? -14.568 3.930 34.999 1.00 73.50 112 LYS A O 1
ATOM 869 N N . LYS A 1 113 ? -13.825 5.692 33.825 1.00 72.69 113 LYS A N 1
ATOM 870 C CA . LYS A 1 113 ? -13.957 6.655 34.939 1.00 72.69 113 LYS A CA 1
ATOM 871 C C . LYS A 1 113 ? -15.408 6.842 35.388 1.00 72.69 113 LYS A C 1
ATOM 873 O O . LYS A 1 113 ? -15.654 6.920 36.585 1.00 72.69 113 LYS A O 1
ATOM 878 N N . ARG A 1 114 ? -16.368 6.889 34.456 1.00 72.56 114 ARG A N 1
ATOM 879 C CA . ARG A 1 114 ? -17.801 6.953 34.795 1.00 72.56 114 ARG A CA 1
ATOM 880 C C . ARG A 1 114 ? -18.279 5.691 35.514 1.00 72.56 114 ARG A C 1
ATOM 882 O O . ARG A 1 114 ? -18.997 5.813 36.495 1.00 72.56 114 ARG A O 1
ATOM 889 N N . ALA A 1 115 ? -17.839 4.514 35.072 1.00 64.06 115 ALA A N 1
ATOM 890 C CA . ALA A 1 115 ? -18.148 3.252 35.741 1.00 64.06 115 ALA A CA 1
ATOM 891 C C . ALA A 1 115 ? -17.533 3.174 37.153 1.00 64.06 115 ALA A C 1
ATOM 893 O O . ALA A 1 115 ? -18.209 2.762 38.085 1.00 64.06 115 ALA A O 1
ATOM 894 N N . ALA A 1 116 ? -16.291 3.639 37.336 1.00 61.25 116 ALA A N 1
ATOM 895 C CA . ALA A 1 116 ? -15.634 3.683 38.647 1.00 61.25 116 ALA A CA 1
ATOM 896 C C . ALA A 1 116 ? -16.247 4.731 39.597 1.00 61.25 116 ALA A C 1
ATOM 898 O O . ALA A 1 116 ? -16.340 4.498 40.795 1.00 61.25 116 ALA A O 1
ATOM 899 N N . SER A 1 117 ? -16.707 5.870 39.070 1.00 58.75 117 SER A N 1
ATOM 900 C CA . SER A 1 117 ? -17.392 6.914 39.847 1.00 58.75 117 SER A CA 1
ATOM 901 C C . SER A 1 117 ? -18.813 6.529 40.277 1.00 58.75 117 SER A C 1
ATOM 903 O O . SER A 1 117 ? -19.378 7.210 41.131 1.00 58.75 117 SER A O 1
ATOM 905 N N . ALA A 1 118 ? -19.408 5.491 39.683 1.00 59.03 118 ALA A N 1
ATOM 906 C CA . ALA A 1 118 ? -20.727 4.996 40.070 1.00 59.03 118 ALA A CA 1
ATOM 907 C C . ALA A 1 118 ? -20.688 4.145 41.359 1.00 59.03 118 ALA A C 1
ATOM 909 O O . ALA A 1 118 ? -21.716 4.015 42.016 1.00 59.03 118 ALA A O 1
ATOM 910 N N . ASP A 1 119 ? -19.517 3.635 41.770 1.00 58.66 119 ASP A N 1
ATOM 911 C CA . ASP A 1 119 ? -19.300 2.990 43.078 1.00 58.66 119 ASP A CA 1
ATOM 912 C C . ASP A 1 119 ? -18.803 4.028 44.101 1.00 58.66 119 ASP A C 1
ATOM 914 O O . ASP A 1 119 ? -17.698 3.958 44.636 1.00 58.66 119 ASP A O 1
ATOM 918 N N . ASN A 1 120 ? -19.604 5.070 44.335 1.00 59.28 120 ASN A N 1
ATOM 919 C CA . ASN A 1 120 ? -19.273 6.122 45.293 1.00 59.28 120 ASN A CA 1
ATOM 920 C C . ASN A 1 120 ? -1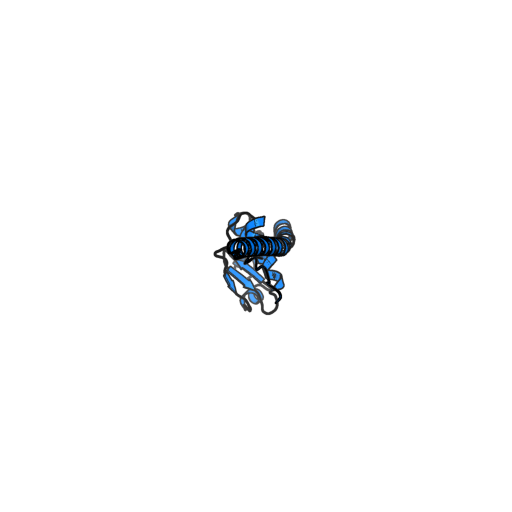9.674 5.696 46.717 1.00 59.28 120 ASN A C 1
ATOM 922 O O . ASN A 1 120 ? -20.585 6.267 47.317 1.00 59.28 120 ASN A O 1
ATOM 926 N N . ARG A 1 121 ? -18.989 4.690 47.281 1.00 60.03 121 ARG A N 1
ATOM 927 C CA . ARG A 1 121 ? -19.025 4.386 48.725 1.00 60.03 121 ARG A CA 1
ATOM 928 C C . ARG A 1 121 ? -18.236 5.443 49.506 1.00 60.03 121 ARG A C 1
ATOM 930 O O . ARG A 1 121 ? -17.207 5.155 50.110 1.00 60.03 121 ARG A O 1
ATOM 937 N N . ILE A 1 122 ? -18.703 6.690 49.480 1.00 57.44 122 ILE A N 1
ATOM 938 C CA . ILE A 1 122 ? -18.209 7.722 50.396 1.00 57.44 122 ILE A CA 1
ATOM 939 C C . ILE A 1 122 ? -18.777 7.404 51.776 1.00 57.44 122 ILE A C 1
ATOM 941 O O . ILE A 1 122 ? -19.969 7.570 52.021 1.00 57.44 122 ILE A O 1
ATOM 945 N N . VAL A 1 123 ? -17.918 6.958 52.689 1.00 62.41 123 VAL A N 1
ATOM 946 C CA . VAL A 1 123 ? -18.249 6.889 54.113 1.00 62.41 123 VAL A CA 1
ATOM 947 C C . VAL A 1 123 ? -17.846 8.217 54.744 1.00 62.41 123 VAL A C 1
ATOM 949 O O . VAL A 1 123 ? -16.659 8.506 54.889 1.00 62.41 123 VAL A O 1
ATOM 952 N N . GLN A 1 124 ? -18.829 9.034 55.131 1.00 42.75 124 GLN A N 1
ATOM 953 C CA . GLN A 1 124 ? -18.589 10.127 56.070 1.00 42.75 124 GLN A CA 1
ATOM 954 C C . GLN A 1 124 ? -18.546 9.561 57.491 1.00 42.75 124 GLN A C 1
ATOM 956 O O . GLN A 1 124 ? -19.516 8.969 57.959 1.00 42.75 124 GLN A O 1
ATOM 961 N N . ARG A 1 125 ? -17.423 9.751 58.189 1.00 61.44 125 ARG A N 1
ATOM 962 C CA . ARG A 1 125 ? -17.280 9.406 59.608 1.00 61.44 125 ARG A CA 1
ATOM 963 C C . ARG A 1 125 ? -17.098 10.676 60.430 1.00 61.44 125 ARG A C 1
ATOM 965 O O . ARG A 1 125 ? -16.192 11.460 60.166 1.00 61.44 125 ARG A O 1
ATOM 972 N N . LYS A 1 126 ? -17.910 10.823 61.477 1.00 47.50 126 LYS A N 1
ATOM 973 C CA . LYS A 1 126 ? -17.662 11.757 62.579 1.00 47.50 126 LYS A CA 1
ATOM 974 C C . LYS A 1 126 ? -16.718 11.075 63.575 1.00 47.50 126 LYS A C 1
ATOM 976 O O . LYS A 1 126 ? -17.017 9.979 64.046 1.00 47.50 126 LYS A O 1
ATOM 981 N N . ILE A 1 127 ? -15.563 11.678 63.848 1.00 59.44 127 ILE A N 1
ATOM 982 C CA . ILE A 1 127 ? -14.665 11.229 64.921 1.00 59.44 127 ILE A CA 1
ATOM 983 C C . ILE A 1 127 ? -15.214 11.798 66.233 1.00 59.44 127 ILE A C 1
ATOM 985 O O . ILE A 1 127 ? -15.488 12.994 66.312 1.00 59.44 127 ILE A O 1
ATOM 989 N N . LEU A 1 128 ? -15.414 10.935 67.229 1.00 48.78 128 LEU A N 1
ATOM 990 C CA . LEU A 1 128 ? -15.572 11.356 68.618 1.00 48.78 128 LEU A CA 1
ATOM 991 C C . LEU A 1 128 ? -14.165 11.393 69.215 1.00 48.78 128 LEU A C 1
ATOM 993 O O . LEU A 1 128 ? -13.434 10.410 69.105 1.00 48.78 128 LEU A O 1
ATOM 997 N N . LEU A 1 129 ? -13.777 12.564 69.713 1.00 47.38 129 LEU A N 1
ATOM 998 C CA . LEU A 1 129 ? -12.598 12.735 70.553 1.00 47.38 129 LEU A CA 1
ATOM 999 C C . LEU A 1 129 ? -13.046 12.477 71.993 1.00 47.38 129 LEU A C 1
ATOM 1001 O O . LEU A 1 129 ? -14.091 13.005 72.386 1.00 47.38 129 LEU A O 1
ATOM 1005 N N . ASP A 1 130 ? -12.276 11.658 72.704 1.00 59.84 130 ASP A N 1
ATOM 1006 C CA . ASP A 1 130 ? -12.409 11.450 74.149 1.00 59.84 130 ASP A CA 1
ATOM 1007 C C . ASP A 1 130 ? -11.903 12.678 74.923 1.00 59.84 130 ASP A C 1
ATOM 1009 O O . ASP A 1 130 ? -10.899 13.289 74.475 1.00 59.84 130 ASP A O 1
#

Secondary structure (DSSP, 8-state):
-HHHHHHHH----TT-EEETT-SHHHHTT-SEEEETTEEEE-TT-GGGHHHHHHHHHHHHTT-----EEETTTEEE---HHHHHHHHHHHHHHHHHHHHHHHHHHHHHHHHHHHHHHT-------PPPP-

Radius of gyration: 24.08 Å; chains: 1; bounding box: 34×24×94 Å

Foldseek 3Di:
DQVLLCVVLVDDLVQADEAEQDPVQVVQVHQWAADARYIYGHHPRVVCVLLRSLVNSCVRVVNDDFPDATPPRDGDGPPVVSSVCSVVSSVSSVVSVVVVVVVVVVVVVVVVVVVVVVPPPDDDDDDDDD